Protein AF-A0A7U6QQ75-F1 (afdb_monomer)

Nearest PDB structures (foldseek):
  2epg-assembly1_A  TM=8.448E-01  e=2.794E-03  Thermus thermophilus HB8
  8odp-assembly1_A  TM=7.447E-01  e=1.081E-02  Homo sapiens
  9fi8-assembly1_HI  TM=2.737E-01  e=7.243E+00  Toxoplasma gondii

Radius of gyration: 19.22 Å; Cα contacts (8 Å, |Δi|>4): 187; chains: 1; bounding box: 43×32×54 Å

Mean predicted aligned error: 10.41 Å

Foldseek 3Di:
DDFDDWPCPPPPAFAIETEPDPDADPQLVVLLVVLRRDPQFPHYKYAYPVWYDADNHIPRIDTHGDPDDDPSVCPDFRPFDKDKDFAPDFLVNDDPDCVVVVQDDDDRDSIDIDTPGPPDDDPPDDPPPDDD

Solvent-accessible surface area (backbone atoms only — not comparable to full-atom values): 8289 Å² total; per-residue (Å²): 136,64,77,68,41,67,45,52,82,83,47,97,68,52,40,32,34,42,22,50,41,90,73,70,52,70,68,23,55,50,42,50,56,57,58,27,56,41,86,49,51,44,88,43,36,42,33,46,65,76,39,35,71,45,78,85,29,45,41,47,56,46,79,46,54,53,102,62,82,61,70,48,67,69,47,92,62,75,77,56,48,75,49,74,46,82,51,94,54,50,52,83,76,50,70,98,69,46,79,88,45,85,79,55,80,88,63,78,53,40,54,50,71,44,71,65,47,88,68,88,68,78,80,76,80,80,80,76,78,72,92,127

Sequence (132 aa):
MSIQLTLNKSGKHGVPVKIYTSDIEQGAMQQLRNLAQLEFVHSHIAVMPDVHVGKGATVGSVIPTKSAIIPAAVGVDIGCGMNAVRLSLTASDLPDSLKRCAWWSSSKCRWVLICTSKSKQKAPRLIRSANA

pLDDT: mean 77.71, std 18.89, range [30.22, 95.06]

Structure (mmCIF, N/CA/C/O backbone):
data_AF-A0A7U6QQ75-F1
#
_entry.id   AF-A0A7U6QQ75-F1
#
loop_
_atom_site.group_PDB
_atom_site.id
_atom_site.type_symbol
_atom_site.label_atom_id
_atom_site.label_alt_id
_atom_site.label_comp_id
_atom_site.label_asym_id
_atom_site.label_entity_id
_atom_site.label_seq_id
_atom_site.pdbx_PDB_ins_code
_atom_site.Cartn_x
_atom_site.Cartn_y
_atom_site.Cartn_z
_atom_site.occupancy
_atom_site.B_iso_or_equiv
_atom_site.auth_seq_id
_atom_site.auth_comp_id
_atom_site.auth_asym_id
_atom_site.auth_atom_id
_atom_site.pdbx_PDB_model_num
ATOM 1 N N . MET A 1 1 ? 7.331 -12.606 2.507 1.00 60.53 1 MET A N 1
ATOM 2 C CA . MET A 1 1 ? 7.641 -11.507 3.448 1.00 60.53 1 MET A CA 1
ATOM 3 C C . MET A 1 1 ? 6.817 -11.718 4.706 1.00 60.53 1 MET A C 1
ATOM 5 O O . MET A 1 1 ? 5.603 -11.840 4.596 1.00 60.53 1 MET A O 1
ATOM 9 N N . SER A 1 2 ? 7.460 -11.849 5.865 1.00 82.94 2 SER A N 1
ATOM 10 C CA . SER A 1 2 ? 6.781 -11.935 7.163 1.00 82.94 2 SER A CA 1
ATOM 11 C C . SER A 1 2 ? 6.422 -10.539 7.679 1.00 82.94 2 SER A C 1
ATOM 13 O O . SER A 1 2 ? 7.012 -9.542 7.264 1.00 82.94 2 SER A O 1
ATOM 15 N N . ILE A 1 3 ? 5.440 -10.464 8.580 1.00 87.06 3 ILE A N 1
ATOM 16 C CA . ILE A 1 3 ? 5.144 -9.233 9.321 1.00 87.06 3 ILE A CA 1
ATOM 17 C C . ILE A 1 3 ? 6.303 -9.000 10.291 1.00 87.06 3 ILE A C 1
ATOM 19 O O . ILE A 1 3 ? 6.622 -9.889 11.079 1.00 87.06 3 ILE A O 1
ATOM 23 N N . GLN A 1 4 ? 6.917 -7.822 10.231 1.00 89.06 4 GLN A N 1
ATOM 24 C CA . GLN A 1 4 ? 8.044 -7.462 11.091 1.00 89.06 4 GLN A CA 1
ATOM 25 C C . GLN A 1 4 ? 7.600 -6.649 12.306 1.00 89.06 4 GLN A C 1
ATOM 27 O O . GLN A 1 4 ? 8.098 -6.859 13.408 1.00 89.06 4 GLN A O 1
ATOM 32 N N . LEU A 1 5 ? 6.620 -5.761 12.126 1.00 89.19 5 LEU A N 1
ATOM 33 C CA . LEU A 1 5 ? 6.103 -4.900 13.185 1.00 89.19 5 LEU A CA 1
ATOM 34 C C . LEU A 1 5 ? 4.573 -4.861 13.136 1.00 89.19 5 LEU A C 1
ATOM 36 O O . LEU A 1 5 ? 3.958 -4.926 12.073 1.00 89.19 5 LEU A O 1
ATOM 40 N N . THR A 1 6 ? 3.932 -4.781 14.301 1.00 90.50 6 THR A N 1
ATOM 41 C CA . THR A 1 6 ? 2.483 -4.572 14.396 1.00 90.50 6 THR A CA 1
ATOM 42 C C . THR A 1 6 ? 2.184 -3.438 15.362 1.00 90.50 6 THR A C 1
ATOM 44 O O . THR A 1 6 ? 2.518 -3.536 16.542 1.00 90.50 6 THR A O 1
ATOM 47 N N . LEU A 1 7 ? 1.535 -2.380 14.876 1.00 88.12 7 LEU A N 1
ATOM 48 C CA . LEU A 1 7 ? 1.023 -1.302 15.725 1.00 88.12 7 LEU A CA 1
ATOM 49 C C . LEU A 1 7 ? -0.378 -1.650 16.229 1.00 88.12 7 LEU A C 1
ATOM 51 O O . LEU A 1 7 ? -1.112 -2.389 15.573 1.00 88.12 7 LEU A O 1
ATOM 55 N N . ASN A 1 8 ? -0.744 -1.094 17.386 1.00 85.12 8 ASN A N 1
ATOM 56 C CA . ASN A 1 8 ? -2.061 -1.248 18.017 1.00 85.12 8 ASN A CA 1
ATOM 57 C C . ASN A 1 8 ? -2.485 -2.703 18.277 1.00 85.12 8 ASN A C 1
ATOM 59 O O . ASN A 1 8 ? -3.671 -3.001 18.351 1.00 85.12 8 ASN A O 1
ATOM 63 N N . LYS A 1 9 ? -1.524 -3.615 18.481 1.00 75.62 9 LYS A N 1
ATOM 64 C CA . LYS A 1 9 ? -1.798 -5.043 18.723 1.00 75.62 9 LYS A CA 1
ATOM 65 C C . LYS A 1 9 ? -2.707 -5.298 19.941 1.00 75.62 9 LYS A C 1
ATOM 67 O O . LYS A 1 9 ? -3.443 -6.276 19.942 1.00 75.62 9 LYS A O 1
ATOM 72 N N . SER A 1 10 ? -2.666 -4.403 20.932 1.00 65.81 10 SER A N 1
ATOM 73 C CA . SER A 1 10 ? -3.439 -4.471 22.186 1.00 65.81 10 SER A CA 1
ATOM 74 C C . SER A 1 10 ? -4.271 -3.204 22.443 1.00 65.81 10 SER A C 1
ATOM 76 O O . SER A 1 10 ? -4.670 -2.943 23.577 1.00 65.81 10 SER A O 1
ATOM 78 N N . GLY A 1 11 ? -4.457 -2.357 21.425 1.00 61.44 11 GLY A N 1
ATOM 79 C CA . GLY A 1 11 ? -5.132 -1.069 21.582 1.00 61.44 11 GLY A CA 1
ATOM 80 C C . GLY A 1 11 ? -6.631 -1.241 21.829 1.00 61.44 11 GLY A C 1
ATOM 81 O O . GLY A 1 11 ? -7.285 -1.993 21.116 1.00 61.44 11 GLY A O 1
ATOM 82 N N . LYS A 1 12 ? -7.187 -0.516 22.812 1.00 62.28 12 LYS A N 1
ATOM 83 C CA . LYS A 1 12 ? -8.646 -0.444 23.042 1.00 62.28 12 LYS A CA 1
ATOM 84 C C . LYS A 1 12 ? -9.399 0.238 21.889 1.00 62.28 12 LYS A C 1
ATOM 86 O O . LYS A 1 12 ? -10.595 0.019 21.740 1.00 62.28 12 LYS A O 1
ATOM 91 N N . HIS A 1 13 ? -8.703 1.060 21.098 1.00 69.44 13 HIS A N 1
ATOM 92 C CA . HIS A 1 13 ? -9.268 1.852 20.008 1.00 69.44 13 HIS A CA 1
ATOM 93 C C . HIS A 1 13 ? -8.352 1.823 18.778 1.00 69.44 13 HIS A C 1
ATOM 95 O O . HIS A 1 13 ? -7.125 1.868 18.910 1.00 69.44 13 HIS A O 1
ATOM 101 N N . GLY A 1 14 ? -8.968 1.787 17.596 1.00 83.69 14 GLY A N 1
ATOM 102 C CA . GLY A 1 14 ? -8.294 1.741 16.300 1.00 83.69 14 GLY A CA 1
ATOM 103 C C . GLY A 1 14 ? -8.008 0.327 15.786 1.00 83.69 14 GLY A C 1
ATOM 104 O O . GLY A 1 14 ? -8.099 -0.662 16.512 1.00 83.69 14 GLY A O 1
ATOM 105 N N . VAL A 1 15 ? -7.663 0.233 14.503 1.00 91.12 15 VAL A N 1
ATOM 106 C CA . VAL A 1 15 ? -7.320 -1.031 13.841 1.00 91.12 15 VAL A CA 1
ATOM 107 C C . VAL A 1 15 ? -5.826 -1.358 13.976 1.00 91.12 15 VAL A C 1
ATOM 109 O O . VAL A 1 15 ? -4.991 -0.452 14.080 1.00 91.12 15 VAL A O 1
ATOM 112 N N . PRO A 1 16 ? -5.442 -2.645 13.945 1.00 94.19 16 PRO A N 1
ATOM 113 C CA . PRO A 1 16 ? -4.039 -3.031 13.903 1.00 94.19 16 PRO A CA 1
ATOM 114 C C . PRO A 1 16 ? -3.380 -2.617 12.579 1.00 94.19 16 PRO A C 1
ATOM 116 O O . PRO A 1 16 ? -3.976 -2.722 11.504 1.00 94.19 16 PRO A O 1
ATOM 119 N N . VAL A 1 17 ? -2.114 -2.201 12.649 1.00 94.31 17 VAL A N 1
ATOM 120 C CA . VAL A 1 17 ? -1.288 -1.884 11.469 1.00 94.31 17 VAL A CA 1
ATOM 121 C C . VAL A 1 17 ? -0.201 -2.935 11.345 1.00 94.31 17 VAL A C 1
ATOM 123 O O . VAL A 1 17 ? 0.637 -3.052 12.234 1.00 94.31 17 VAL A O 1
ATOM 126 N N . LYS A 1 18 ? -0.206 -3.702 10.257 1.00 94.81 18 LYS A N 1
ATOM 127 C CA . LYS A 1 18 ? 0.784 -4.743 9.965 1.00 94.81 18 LYS A CA 1
ATOM 128 C C . LYS A 1 18 ? 1.842 -4.187 9.031 1.00 94.81 18 LYS A C 1
ATOM 130 O O . LYS A 1 18 ? 1.526 -3.771 7.919 1.00 94.81 18 LYS A O 1
ATOM 135 N N . ILE A 1 19 ? 3.091 -4.212 9.470 1.00 94.50 19 ILE A N 1
ATOM 136 C CA . ILE A 1 19 ? 4.198 -3.619 8.734 1.00 94.50 19 ILE A CA 1
ATOM 137 C C . ILE A 1 19 ? 5.204 -4.697 8.349 1.00 94.50 19 ILE A C 1
ATOM 139 O O . ILE A 1 19 ? 5.613 -5.517 9.174 1.00 94.50 19 ILE A O 1
ATOM 143 N N . TYR A 1 20 ? 5.577 -4.698 7.071 1.00 94.06 20 TYR A N 1
ATOM 144 C CA . TYR A 1 20 ? 6.422 -5.715 6.444 1.00 94.06 20 TYR A CA 1
ATOM 145 C C . TYR A 1 20 ? 7.892 -5.280 6.306 1.00 94.06 20 TYR A C 1
ATOM 147 O O . TYR A 1 20 ? 8.659 -5.929 5.599 1.00 94.06 20 TYR A O 1
ATOM 155 N N . THR A 1 21 ? 8.289 -4.198 6.981 1.00 91.81 21 THR A N 1
ATOM 156 C CA . THR A 1 21 ? 9.660 -3.667 7.019 1.00 91.81 21 THR A CA 1
ATOM 157 C C . THR A 1 21 ? 10.031 -3.200 8.426 1.00 91.81 21 THR A C 1
ATOM 159 O O . THR A 1 21 ? 9.153 -2.941 9.252 1.00 91.81 21 THR A O 1
ATOM 162 N N . SER A 1 22 ? 11.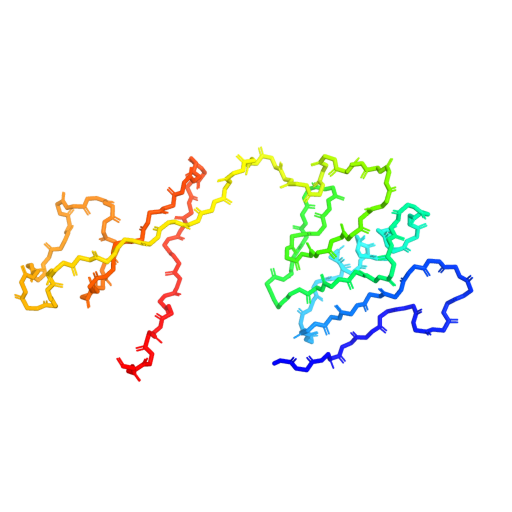330 -3.096 8.689 1.00 88.25 22 SER A N 1
ATOM 163 C CA . SER A 1 22 ? 11.911 -2.589 9.931 1.00 88.25 22 SER A CA 1
ATOM 164 C C . SER A 1 22 ? 12.321 -1.124 9.824 1.00 88.25 22 SER A C 1
ATOM 166 O O . SER A 1 22 ? 12.474 -0.462 10.846 1.00 88.25 22 SER A O 1
ATOM 168 N N . ASP A 1 23 ? 12.522 -0.633 8.601 1.00 90.06 23 ASP A N 1
ATOM 169 C CA . ASP A 1 23 ? 12.990 0.723 8.328 1.00 90.06 23 ASP A CA 1
ATOM 170 C C . ASP A 1 23 ? 11.810 1.612 7.933 1.00 90.06 23 ASP A C 1
ATOM 172 O O . ASP A 1 23 ? 11.188 1.405 6.889 1.00 90.06 23 ASP A O 1
ATOM 176 N N . ILE A 1 24 ? 11.442 2.538 8.821 1.00 90.50 24 ILE A N 1
ATOM 177 C CA . ILE A 1 24 ? 10.300 3.436 8.645 1.00 90.50 24 ILE A CA 1
ATOM 178 C C . ILE A 1 24 ? 10.640 4.794 9.245 1.00 90.50 24 ILE A C 1
ATOM 180 O O . ILE A 1 24 ? 11.025 4.911 10.410 1.00 90.50 24 ILE A O 1
ATOM 184 N N . GLU A 1 25 ? 10.406 5.843 8.466 1.00 91.69 25 GLU A N 1
ATOM 185 C CA . GLU A 1 25 ? 10.542 7.219 8.922 1.00 91.69 25 GLU A CA 1
ATOM 186 C C . GLU A 1 25 ? 9.500 7.574 10.001 1.00 91.69 25 GLU A C 1
ATOM 188 O O . GLU A 1 25 ? 8.330 7.181 9.936 1.00 91.69 25 GLU A O 1
ATOM 193 N N . GLN A 1 26 ? 9.893 8.394 10.980 1.00 91.06 26 GLN A N 1
ATOM 194 C CA . GLN A 1 26 ? 9.005 8.824 12.068 1.00 91.06 26 GLN A CA 1
ATOM 195 C C . GLN A 1 26 ? 7.730 9.524 11.566 1.00 91.06 26 GLN A C 1
ATOM 197 O O . GLN A 1 26 ? 6.648 9.290 12.110 1.00 91.06 26 GLN A O 1
ATOM 202 N N . GLY A 1 27 ? 7.830 10.337 10.508 1.00 92.69 27 GLY A N 1
ATOM 203 C CA . GLY A 1 27 ? 6.670 11.003 9.911 1.00 92.69 27 GLY A CA 1
ATOM 204 C C . GLY A 1 27 ? 5.650 10.008 9.350 1.00 92.69 27 GLY A C 1
ATOM 205 O O . GLY A 1 27 ? 4.446 10.155 9.575 1.00 92.69 27 GLY A O 1
ATOM 206 N N . ALA A 1 28 ? 6.125 8.947 8.690 1.00 92.88 28 ALA A N 1
ATOM 207 C CA . ALA A 1 28 ? 5.269 7.899 8.145 1.00 92.88 28 ALA A CA 1
ATOM 208 C C . ALA A 1 28 ? 4.601 7.105 9.278 1.00 92.88 28 ALA A C 1
ATOM 210 O O . ALA A 1 28 ? 3.403 6.833 9.235 1.00 92.88 28 ALA A O 1
ATOM 211 N N . MET A 1 29 ? 5.342 6.825 10.354 1.00 92.56 29 MET A N 1
ATOM 212 C CA . MET A 1 29 ? 4.792 6.187 11.554 1.00 92.56 29 MET A CA 1
ATOM 213 C C . MET A 1 29 ? 3.656 6.996 12.184 1.00 92.56 29 MET A C 1
ATOM 215 O O . MET A 1 29 ? 2.660 6.416 12.617 1.00 92.56 29 MET A O 1
ATOM 219 N N . GLN A 1 30 ? 3.774 8.325 12.241 1.00 92.75 30 GLN A N 1
ATOM 220 C CA . GLN A 1 30 ? 2.706 9.170 12.774 1.00 92.75 30 GLN A CA 1
ATOM 221 C C . GLN A 1 30 ? 1.461 9.148 11.881 1.00 92.75 30 GLN A C 1
ATOM 223 O O . GLN A 1 30 ? 0.349 8.997 12.386 1.00 92.75 30 GLN A O 1
ATOM 228 N N . GLN A 1 31 ? 1.637 9.236 10.561 1.00 93.25 31 GLN A N 1
ATOM 229 C CA . GLN A 1 31 ? 0.532 9.130 9.607 1.00 93.25 31 GLN A CA 1
ATOM 230 C C . GLN A 1 31 ? -0.202 7.785 9.733 1.00 93.25 31 GLN A C 1
ATOM 232 O O . GLN A 1 31 ? -1.431 7.765 9.780 1.00 93.25 31 GLN A O 1
ATOM 237 N N . LEU A 1 32 ? 0.529 6.675 9.886 1.00 92.94 32 LEU A N 1
ATOM 238 C CA . LEU A 1 32 ? -0.057 5.348 10.106 1.00 92.94 32 LEU A CA 1
ATOM 239 C C . LEU A 1 32 ? -0.860 5.262 11.408 1.00 92.94 32 LEU A C 1
ATOM 241 O O . LEU A 1 32 ? -1.935 4.666 11.420 1.00 92.94 32 LEU A O 1
ATOM 245 N N . ARG A 1 33 ? -0.370 5.867 12.499 1.00 91.81 33 ARG A N 1
ATOM 246 C CA . ARG A 1 33 ? -1.107 5.917 13.773 1.00 91.81 33 ARG A CA 1
ATOM 247 C C . ARG A 1 33 ? -2.412 6.695 13.642 1.00 91.81 33 ARG A C 1
ATOM 249 O O . ARG A 1 33 ? -3.429 6.227 14.139 1.00 91.81 33 ARG A O 1
ATOM 256 N N . ASN A 1 34 ? -2.388 7.831 12.949 1.00 91.75 34 ASN A N 1
ATOM 257 C CA . ASN A 1 34 ? -3.582 8.642 12.719 1.00 91.75 34 ASN A CA 1
ATOM 258 C C . ASN A 1 34 ? -4.605 7.884 11.856 1.00 91.75 34 ASN A C 1
ATOM 260 O O . ASN A 1 34 ? -5.784 7.837 12.192 1.00 91.75 34 ASN A O 1
ATOM 264 N N . LEU A 1 35 ? -4.150 7.234 10.779 1.00 91.38 35 LEU A N 1
ATOM 265 C CA . LEU A 1 35 ? -5.009 6.423 9.909 1.00 91.38 35 LEU A CA 1
ATOM 266 C C . LEU A 1 35 ? -5.641 5.244 10.652 1.00 91.38 35 LEU A C 1
ATOM 268 O O . LEU A 1 35 ? -6.809 4.935 10.438 1.00 91.38 35 LEU A O 1
ATOM 272 N N . ALA A 1 36 ? -4.892 4.605 11.550 1.00 92.62 36 ALA A N 1
ATOM 273 C CA . ALA A 1 36 ? -5.382 3.479 12.335 1.00 92.62 36 ALA A CA 1
ATOM 274 C C . ALA A 1 36 ? -6.514 3.850 13.307 1.00 92.62 36 ALA A C 1
ATOM 276 O O . ALA A 1 36 ? -7.233 2.959 13.750 1.00 92.62 36 ALA A O 1
ATOM 277 N N . GLN A 1 37 ? -6.675 5.131 13.649 1.00 91.44 37 GLN A N 1
ATOM 278 C CA . GLN A 1 37 ? -7.728 5.617 14.548 1.00 91.44 37 GLN A CA 1
ATOM 279 C C . GLN A 1 37 ? -9.056 5.906 13.833 1.00 91.44 37 GLN A C 1
ATOM 281 O O . GLN A 1 37 ? -10.058 6.145 14.499 1.00 91.44 37 GLN A O 1
ATOM 286 N N . LEU A 1 38 ? -9.084 5.887 12.499 1.00 90.44 38 LEU A N 1
ATOM 287 C CA . LEU A 1 38 ? -10.292 6.168 11.728 1.00 90.44 38 LEU A CA 1
ATOM 288 C C . LEU A 1 38 ? -11.306 5.019 11.853 1.00 90.44 38 LEU A C 1
ATOM 290 O O . LEU A 1 38 ? -10.995 3.866 11.557 1.00 90.44 38 LEU A O 1
ATOM 294 N N . GLU A 1 39 ? -12.541 5.345 12.235 1.00 88.25 39 GLU A N 1
ATOM 295 C CA . GLU A 1 39 ? -13.589 4.359 12.555 1.00 88.25 39 GLU A CA 1
ATOM 296 C C . GLU A 1 39 ? -14.071 3.546 11.345 1.00 88.25 39 GLU A C 1
ATOM 298 O O . GLU A 1 39 ? -14.508 2.405 11.480 1.00 88.25 39 GLU A O 1
ATOM 303 N N . PHE A 1 40 ? -13.972 4.116 10.145 1.00 91.19 40 PHE A N 1
ATOM 304 C CA . PHE A 1 40 ? -14.391 3.466 8.903 1.00 91.19 40 PHE A CA 1
ATOM 305 C C . PHE A 1 40 ? -13.302 2.578 8.281 1.00 91.19 40 PHE A C 1
ATOM 307 O O . PHE A 1 40 ? -13.532 1.982 7.224 1.00 91.19 40 PHE A O 1
ATOM 314 N N . VAL A 1 41 ? -12.119 2.474 8.900 1.00 91.81 41 VAL A N 1
ATOM 315 C CA . VAL A 1 41 ? -11.074 1.535 8.472 1.00 91.81 41 VAL A CA 1
ATOM 316 C C . VAL A 1 41 ? -11.411 0.139 8.986 1.00 91.81 41 VAL A C 1
ATOM 318 O O . VAL A 1 41 ? -11.764 -0.063 10.143 1.00 91.81 41 VAL A O 1
ATOM 321 N N . HIS A 1 42 ? -11.313 -0.856 8.110 1.00 90.75 42 HIS A N 1
ATOM 322 C CA . HIS A 1 42 ? -11.808 -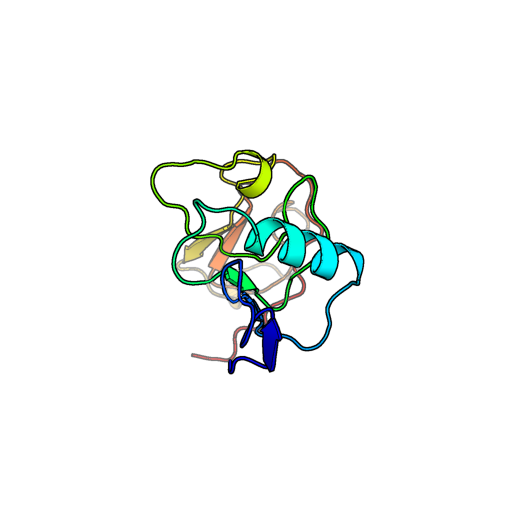2.199 8.368 1.00 90.75 42 HIS A CA 1
ATOM 323 C C . HIS A 1 42 ? -10.685 -3.229 8.520 1.00 90.75 42 HIS A C 1
ATOM 325 O O . HIS A 1 42 ? -9.799 -3.322 7.684 1.00 90.75 42 HIS A O 1
ATOM 331 N N . SER A 1 43 ? -10.780 -4.115 9.514 1.00 91.31 43 SER A N 1
ATOM 332 C CA . SER A 1 43 ? -9.835 -5.219 9.756 1.00 91.31 43 SER A CA 1
ATOM 333 C C . SER A 1 43 ? -8.423 -4.781 10.164 1.00 91.31 43 SER A C 1
ATOM 335 O O . SER A 1 43 ? -8.059 -4.969 11.320 1.00 91.31 43 SER A O 1
ATOM 337 N N . HIS A 1 44 ? -7.606 -4.268 9.241 1.00 92.81 44 HIS A N 1
ATOM 338 C CA . HIS A 1 44 ? -6.220 -3.868 9.497 1.00 92.81 44 HIS A CA 1
ATOM 339 C C . HIS A 1 44 ? -5.643 -3.046 8.341 1.00 92.81 44 HIS A C 1
ATOM 341 O O . HIS A 1 44 ? -6.047 -3.215 7.195 1.00 92.81 44 HIS A O 1
ATOM 347 N N . ILE A 1 45 ? -4.637 -2.223 8.632 1.00 94.06 45 ILE A N 1
ATOM 348 C CA . ILE A 1 45 ? -3.827 -1.537 7.614 1.00 94.06 45 ILE A CA 1
ATOM 349 C C . ILE A 1 45 ? -2.598 -2.399 7.314 1.00 94.06 45 ILE A C 1
ATOM 351 O O . ILE A 1 45 ? -1.984 -2.932 8.241 1.00 94.06 45 ILE A O 1
ATOM 355 N N . ALA A 1 46 ? -2.224 -2.539 6.042 1.00 95.06 46 ALA A N 1
ATOM 356 C CA . ALA A 1 46 ? -0.990 -3.215 5.636 1.00 95.06 46 ALA A CA 1
ATOM 357 C C . ALA A 1 46 ? 0.018 -2.206 5.074 1.00 95.06 46 ALA A C 1
ATOM 359 O O . ALA A 1 46 ? -0.352 -1.326 4.303 1.00 95.06 46 ALA A O 1
ATOM 360 N N . VAL A 1 47 ? 1.287 -2.325 5.461 1.00 95.06 47 VAL A N 1
ATOM 361 C CA . VAL A 1 47 ? 2.342 -1.359 5.116 1.00 95.06 47 VAL A CA 1
ATOM 362 C C . VAL A 1 47 ? 3.503 -2.068 4.433 1.00 95.06 47 VAL A C 1
ATOM 364 O O . VAL A 1 47 ? 4.167 -2.914 5.037 1.00 95.06 47 VAL A O 1
ATOM 367 N N . MET A 1 48 ? 3.728 -1.724 3.170 1.00 94.38 48 MET A N 1
ATOM 368 C CA . MET A 1 48 ? 4.781 -2.279 2.329 1.00 94.38 48 MET A CA 1
ATOM 369 C C . MET A 1 48 ? 6.169 -1.707 2.685 1.00 94.38 48 MET A C 1
ATOM 371 O O . MET A 1 48 ? 6.267 -0.684 3.363 1.00 94.38 48 MET A O 1
ATOM 375 N N . PRO A 1 49 ? 7.263 -2.367 2.257 1.00 92.25 49 PRO A N 1
ATOM 376 C CA . PRO A 1 49 ? 8.627 -1.928 2.556 1.00 92.25 49 PRO A CA 1
ATOM 377 C C . PRO A 1 49 ? 9.063 -0.598 1.941 1.00 92.25 49 PRO A C 1
ATOM 379 O O . PRO A 1 49 ? 10.051 -0.031 2.386 1.00 92.25 49 PRO A O 1
ATOM 382 N N . ASP A 1 50 ? 8.355 -0.108 0.929 1.00 91.50 50 ASP A N 1
ATOM 383 C CA . ASP A 1 50 ? 8.582 1.183 0.274 1.00 91.50 50 ASP A CA 1
ATOM 384 C C . ASP A 1 50 ? 7.858 2.347 0.977 1.00 91.50 50 ASP A C 1
ATOM 386 O O . ASP A 1 50 ? 7.724 3.439 0.414 1.00 91.50 50 ASP A O 1
ATOM 390 N N . VAL A 1 51 ? 7.390 2.123 2.210 1.00 92.75 51 VAL A N 1
ATOM 391 C CA . VAL A 1 51 ? 6.661 3.114 2.997 1.00 92.75 51 VAL A CA 1
ATOM 392 C C . VAL A 1 51 ? 7.485 4.375 3.237 1.00 92.75 51 VAL A C 1
ATOM 394 O O . VAL A 1 51 ? 8.630 4.336 3.680 1.00 92.75 51 VAL A O 1
ATOM 397 N N . HIS A 1 52 ? 6.862 5.518 2.983 1.00 93.56 52 HIS A N 1
ATOM 398 C CA . HIS A 1 52 ? 7.426 6.828 3.277 1.00 93.56 52 HIS A CA 1
ATOM 399 C C . HIS A 1 52 ? 6.313 7.855 3.485 1.00 93.56 52 HIS A C 1
ATOM 401 O O . HIS A 1 52 ? 5.128 7.597 3.235 1.00 93.56 52 HIS A O 1
ATOM 407 N N . VAL A 1 53 ? 6.700 9.033 3.975 1.00 93.12 53 VAL A N 1
ATOM 408 C CA . VAL A 1 53 ? 5.776 10.144 4.209 1.00 93.12 53 VAL A CA 1
ATOM 409 C C . VAL A 1 53 ? 5.120 10.558 2.895 1.00 93.12 53 VAL A C 1
ATOM 411 O O . VAL A 1 53 ? 5.797 10.888 1.923 1.00 93.12 53 VAL A O 1
ATOM 414 N N . GLY A 1 54 ? 3.789 10.579 2.881 1.00 88.88 54 GLY A N 1
ATOM 415 C CA . GLY A 1 54 ? 3.014 11.101 1.761 1.00 88.88 54 GLY A CA 1
ATOM 416 C C . GLY A 1 54 ? 2.288 12.398 2.102 1.00 88.88 54 GLY A C 1
ATOM 417 O O . GLY A 1 54 ? 2.305 12.888 3.235 1.00 88.88 54 GLY A O 1
ATOM 418 N N . LYS A 1 55 ? 1.619 12.976 1.103 1.00 84.62 55 LYS A N 1
ATOM 419 C CA . LYS A 1 55 ? 0.768 14.158 1.288 1.00 84.62 55 LYS A CA 1
ATOM 420 C C . LYS A 1 55 ? -0.632 13.711 1.709 1.00 84.62 55 LYS A C 1
ATOM 422 O O . LYS A 1 55 ? -1.442 13.334 0.872 1.00 84.62 55 LYS A O 1
ATOM 427 N N . GLY A 1 56 ? -0.898 13.754 3.012 1.00 82.44 56 GLY A N 1
ATOM 428 C CA . GLY A 1 56 ? -2.189 13.404 3.616 1.00 82.44 56 GLY A CA 1
ATOM 429 C C . GLY A 1 56 ? -2.269 11.957 4.110 1.00 82.44 56 GLY A C 1
ATOM 430 O O . GLY A 1 56 ? -2.638 11.743 5.260 1.00 82.44 56 GLY A O 1
ATOM 431 N N . ALA A 1 57 ? -1.862 10.984 3.296 1.00 87.69 57 ALA A N 1
ATOM 432 C CA . ALA A 1 57 ? -1.749 9.577 3.690 1.00 87.69 57 ALA A CA 1
ATOM 433 C C . ALA A 1 57 ? -0.339 9.033 3.417 1.00 87.69 57 ALA A C 1
ATOM 435 O O . ALA A 1 57 ? 0.383 9.579 2.584 1.00 87.69 57 ALA A O 1
ATOM 436 N N . THR A 1 58 ? 0.046 7.951 4.098 1.00 92.00 58 THR A N 1
ATOM 437 C CA . THR A 1 58 ? 1.324 7.264 3.859 1.00 92.00 58 THR A CA 1
ATOM 438 C C . THR A 1 58 ? 1.360 6.584 2.496 1.00 92.00 58 THR A C 1
ATOM 440 O O . THR A 1 58 ? 0.461 5.808 2.161 1.00 92.00 58 THR A O 1
ATOM 443 N N . VAL A 1 59 ? 2.439 6.801 1.743 1.00 91.88 59 VAL A N 1
ATOM 444 C CA . VAL A 1 59 ? 2.711 6.037 0.516 1.00 91.88 59 VAL A CA 1
ATOM 445 C C . VAL A 1 59 ? 3.164 4.627 0.900 1.00 91.88 59 VAL A C 1
ATOM 447 O O . VAL A 1 59 ? 3.767 4.445 1.955 1.00 91.88 59 VAL A O 1
ATOM 450 N N . GLY A 1 60 ? 2.842 3.623 0.080 1.00 91.19 60 GLY A N 1
ATOM 451 C CA . GLY A 1 60 ? 3.175 2.225 0.378 1.00 91.19 60 GLY A CA 1
ATOM 452 C C . GLY A 1 60 ? 2.272 1.599 1.447 1.00 91.19 60 GLY A C 1
ATOM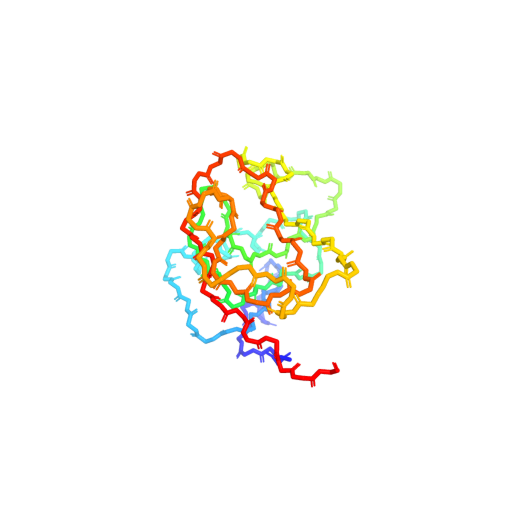 453 O O . GLY A 1 60 ? 2.681 0.674 2.145 1.00 91.19 60 GLY A O 1
ATOM 454 N N . SER A 1 61 ? 1.041 2.098 1.618 1.00 93.06 61 SER A N 1
ATOM 455 C CA . SER A 1 61 ? 0.070 1.543 2.569 1.00 93.06 61 SER A CA 1
ATOM 456 C C . SER A 1 61 ? -1.239 1.123 1.898 1.00 93.06 61 SER A C 1
ATOM 458 O O . SER A 1 61 ? -1.687 1.734 0.931 1.00 93.06 61 SER A O 1
ATOM 460 N N . VAL A 1 62 ? -1.850 0.057 2.415 1.00 94.50 62 VAL A N 1
ATOM 461 C CA . VAL A 1 62 ? -3.156 -0.467 2.001 1.00 94.50 62 VAL A CA 1
ATOM 462 C C . VAL A 1 62 ? -4.139 -0.222 3.135 1.00 94.50 62 VAL A C 1
ATOM 464 O O . VAL A 1 62 ? -3.989 -0.774 4.229 1.00 94.50 62 VAL A O 1
ATOM 467 N N . ILE A 1 63 ? -5.142 0.610 2.861 1.00 94.50 63 ILE A N 1
ATOM 468 C CA . ILE A 1 63 ? -6.125 1.081 3.838 1.00 94.50 63 ILE A CA 1
ATOM 469 C C . ILE A 1 63 ? -7.510 0.594 3.392 1.00 94.50 63 ILE A C 1
ATOM 471 O O . ILE A 1 63 ? -8.157 1.240 2.568 1.00 94.50 63 ILE A O 1
ATOM 475 N N . PRO A 1 64 ? -7.976 -0.560 3.888 1.00 93.69 64 PRO A N 1
ATOM 476 C CA . PRO A 1 64 ? -9.331 -1.027 3.620 1.00 93.69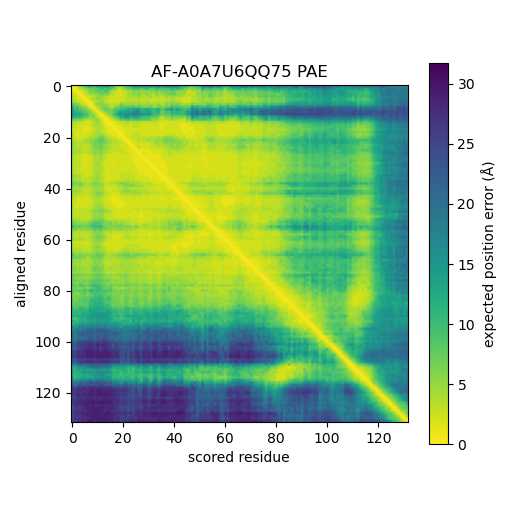 64 PRO A CA 1
ATOM 477 C C . PRO A 1 64 ? -10.355 -0.169 4.369 1.00 93.69 64 PRO A C 1
ATOM 479 O O . PRO A 1 64 ? -10.310 -0.069 5.594 1.00 93.69 64 PRO A O 1
ATOM 482 N N . THR A 1 65 ? -11.313 0.414 3.654 1.00 94.00 65 THR A N 1
ATOM 483 C CA . THR A 1 65 ? -12.404 1.203 4.240 1.00 94.00 65 THR A CA 1
ATOM 484 C C . THR A 1 65 ? -13.763 0.553 3.985 1.00 94.00 65 THR A C 1
ATOM 486 O O . THR A 1 65 ? -13.959 -0.153 2.996 1.00 94.00 65 THR A O 1
ATOM 489 N N . LYS A 1 66 ? -14.722 0.780 4.887 1.00 93.94 66 LYS A N 1
ATOM 490 C CA . LYS A 1 66 ? -16.137 0.425 4.703 1.00 93.94 66 LYS A CA 1
ATOM 491 C C . LYS A 1 66 ? -16.963 1.699 4.577 1.00 93.94 66 LYS A C 1
ATOM 493 O O . LYS A 1 66 ? -16.873 2.568 5.436 1.00 93.94 66 LYS A O 1
ATOM 498 N N . SER A 1 67 ? -17.763 1.796 3.516 1.00 92.44 67 SER A N 1
ATOM 499 C CA . SER A 1 67 ? -18.708 2.904 3.283 1.00 92.44 67 SER A CA 1
ATOM 500 C C . SER A 1 67 ? -18.089 4.313 3.274 1.00 92.44 67 SER A C 1
ATOM 502 O O . SER A 1 67 ? -18.799 5.297 3.454 1.00 92.44 67 SER A O 1
ATOM 504 N N . ALA A 1 68 ? -16.777 4.424 3.055 1.00 93.25 68 ALA A N 1
ATOM 505 C CA . ALA A 1 68 ? -16.051 5.689 3.032 1.00 93.25 68 ALA A CA 1
ATOM 506 C C . ALA A 1 68 ? -14.904 5.637 2.018 1.00 93.25 68 ALA A C 1
ATOM 508 O O . ALA A 1 68 ? -14.290 4.588 1.812 1.00 93.25 68 ALA A O 1
ATOM 509 N N . ILE A 1 69 ? -14.593 6.785 1.418 1.00 91.31 69 ILE A N 1
ATOM 510 C CA . ILE A 1 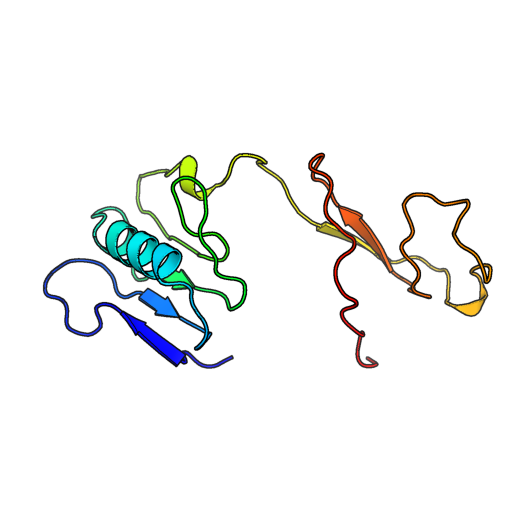69 ? -13.458 6.973 0.510 1.00 91.31 69 ILE A CA 1
ATOM 511 C C . ILE A 1 69 ? -12.553 8.047 1.113 1.00 91.31 69 ILE A C 1
ATOM 513 O O . ILE A 1 69 ? -13.039 9.068 1.591 1.00 91.31 69 ILE A O 1
ATOM 517 N N . ILE A 1 70 ? -11.237 7.827 1.070 1.00 91.00 70 ILE A N 1
ATOM 518 C CA . ILE A 1 70 ? -10.225 8.796 1.509 1.00 91.00 70 ILE A CA 1
ATOM 519 C C . ILE A 1 70 ? -9.470 9.293 0.263 1.00 91.00 70 ILE A C 1
ATOM 521 O O . ILE A 1 70 ? -8.528 8.628 -0.168 1.00 91.00 70 ILE A O 1
ATOM 525 N N . PRO A 1 71 ? -9.821 10.449 -0.335 1.00 90.50 71 PRO A N 1
ATOM 526 C CA . PRO A 1 71 ? -9.164 10.926 -1.558 1.00 90.50 71 PRO A CA 1
ATOM 527 C C . PRO A 1 71 ? -7.645 11.090 -1.409 1.00 90.50 71 PRO A C 1
ATOM 529 O O . PRO A 1 71 ? -6.884 10.717 -2.297 1.00 90.50 71 PRO A O 1
ATOM 532 N N . ALA A 1 72 ? -7.188 11.563 -0.246 1.00 88.56 72 ALA A N 1
ATOM 533 C CA . ALA A 1 72 ? -5.764 11.716 0.049 1.00 88.56 72 ALA A CA 1
ATOM 534 C C . ALA A 1 72 ? -4.992 10.382 0.086 1.00 88.56 72 ALA A C 1
ATOM 536 O O . ALA A 1 72 ? -3.784 10.382 -0.134 1.00 88.56 72 ALA A O 1
ATOM 537 N N . ALA A 1 73 ? -5.672 9.254 0.334 1.00 89.38 73 ALA A N 1
ATOM 538 C CA . ALA A 1 73 ? -5.065 7.922 0.306 1.00 89.38 73 ALA A CA 1
ATOM 539 C C . ALA A 1 73 ? -4.893 7.362 -1.112 1.00 89.38 73 ALA A C 1
ATOM 541 O O . ALA A 1 73 ? -4.057 6.488 -1.314 1.00 89.38 73 ALA A O 1
ATOM 542 N N . VAL A 1 74 ? -5.649 7.871 -2.091 1.00 90.19 74 VAL A N 1
ATOM 543 C CA . VAL A 1 74 ? -5.501 7.484 -3.506 1.00 90.19 74 VAL A CA 1
ATOM 544 C C . VAL A 1 74 ? -4.258 8.133 -4.120 1.00 90.19 74 VAL A C 1
ATOM 546 O O . VAL A 1 74 ? -3.592 7.540 -4.964 1.00 90.19 74 VAL A O 1
ATOM 549 N N . GLY A 1 75 ? -3.918 9.339 -3.662 1.00 86.38 75 GLY A N 1
ATOM 550 C CA . GLY A 1 75 ? -2.818 10.136 -4.193 1.00 86.38 75 GLY A CA 1
ATOM 551 C C . GLY A 1 75 ? -3.262 11.116 -5.280 1.00 86.38 75 GLY A C 1
ATOM 552 O O . GLY A 1 75 ? -4.390 11.094 -5.764 1.00 86.38 75 GLY A O 1
ATOM 553 N N . VAL A 1 76 ? -2.356 12.030 -5.634 1.00 86.94 76 VAL A N 1
ATOM 554 C CA . VAL A 1 76 ? -2.631 13.128 -6.581 1.00 86.94 76 VAL A CA 1
ATOM 555 C C . VAL A 1 76 ? -2.661 12.641 -8.0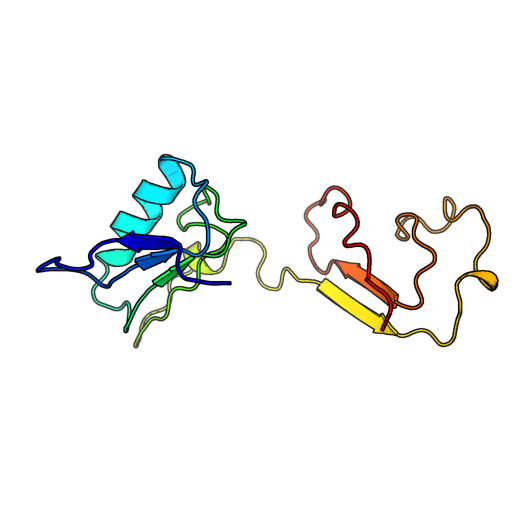35 1.00 86.94 76 VAL A C 1
ATOM 557 O O . VAL A 1 76 ? -3.399 13.182 -8.852 1.00 86.94 76 VAL A O 1
ATOM 560 N N . ASP A 1 77 ? -1.859 11.626 -8.358 1.00 87.44 77 ASP A N 1
ATOM 561 C CA . ASP A 1 77 ? -1.712 11.070 -9.707 1.00 87.44 77 ASP A CA 1
ATOM 562 C C . ASP A 1 77 ? -2.542 9.779 -9.816 1.00 87.44 77 ASP A C 1
ATOM 564 O O . ASP A 1 77 ? -2.034 8.661 -9.692 1.00 87.44 77 ASP A O 1
ATOM 568 N N . ILE A 1 78 ? -3.864 9.943 -9.935 1.00 87.44 78 ILE A N 1
ATOM 569 C CA . ILE A 1 78 ? -4.814 8.825 -9.994 1.00 87.44 78 ILE A CA 1
ATOM 570 C C . ILE A 1 78 ? -4.559 8.019 -11.272 1.00 87.44 78 ILE A C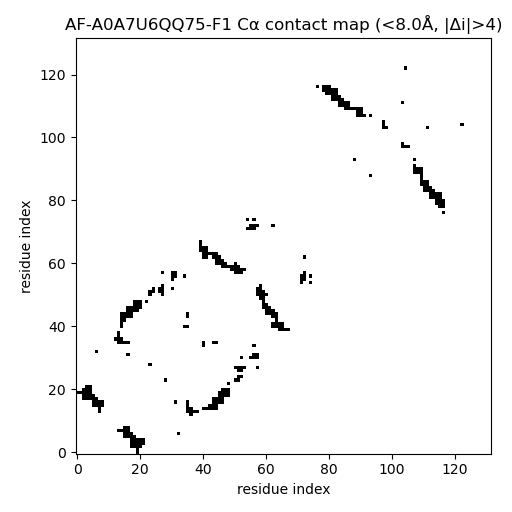 1
ATOM 572 O O . ILE A 1 78 ? -4.603 8.555 -12.377 1.00 87.44 78 ILE A O 1
ATOM 576 N N . GLY A 1 79 ? -4.322 6.715 -11.121 1.00 85.06 79 GLY A N 1
ATOM 577 C CA . GLY A 1 79 ? -3.955 5.841 -12.239 1.00 85.06 79 GLY A CA 1
ATOM 578 C C . GLY A 1 79 ? -2.454 5.816 -12.545 1.00 85.06 79 GLY A C 1
ATOM 579 O O . GLY A 1 79 ? -2.048 5.216 -13.545 1.00 85.06 79 GLY A O 1
ATOM 580 N N . CYS A 1 80 ? -1.621 6.416 -11.686 1.00 88.25 80 CYS A N 1
ATOM 581 C CA . CYS A 1 80 ? -0.182 6.179 -11.693 1.00 88.25 80 CYS A CA 1
ATOM 582 C C . CYS A 1 80 ? 0.092 4.680 -11.531 1.00 88.25 80 CYS A C 1
ATOM 584 O O . CYS A 1 80 ? -0.329 4.047 -10.563 1.00 88.25 80 CYS A O 1
ATOM 586 N N . GLY A 1 81 ? 0.816 4.112 -12.487 1.00 85.62 81 GLY A N 1
ATOM 587 C CA . GLY A 1 81 ? 1.125 2.698 -12.511 1.00 85.62 81 GLY A CA 1
ATOM 588 C C . GLY A 1 81 ? 2.115 2.357 -13.610 1.00 85.62 81 GLY A C 1
ATOM 589 O O . GLY A 1 81 ? 2.640 3.218 -14.320 1.00 85.62 81 GLY A O 1
ATOM 590 N N . MET A 1 82 ? 2.371 1.062 -13.728 1.00 86.50 82 MET A N 1
ATOM 591 C CA . MET A 1 82 ? 3.308 0.510 -14.692 1.00 86.50 82 MET A CA 1
ATOM 592 C C . MET A 1 82 ? 2.582 -0.519 -15.550 1.00 86.50 82 MET A C 1
ATOM 594 O O . MET A 1 82 ? 1.876 -1.376 -15.025 1.00 86.50 82 MET A O 1
ATOM 598 N N . ASN A 1 83 ? 2.778 -0.451 -16.863 1.00 85.31 83 ASN A N 1
ATOM 599 C CA . ASN A 1 83 ? 2.314 -1.463 -17.803 1.00 85.31 83 ASN A CA 1
ATOM 600 C C . ASN A 1 83 ? 3.526 -2.154 -18.437 1.00 85.31 83 ASN A C 1
ATOM 602 O O . ASN A 1 83 ? 4.435 -1.479 -18.918 1.00 85.31 83 ASN A O 1
ATOM 606 N N . ALA A 1 84 ? 3.552 -3.485 -18.423 1.00 84.00 84 ALA A N 1
ATOM 607 C CA . ALA A 1 84 ? 4.626 -4.279 -19.005 1.00 84.00 84 ALA A CA 1
ATOM 608 C C . ALA A 1 84 ? 4.089 -5.112 -20.174 1.00 84.00 84 ALA A C 1
ATOM 610 O O . ALA A 1 84 ? 3.232 -5.974 -19.985 1.00 84.00 84 ALA A O 1
ATOM 611 N N . VAL A 1 85 ? 4.625 -4.892 -21.376 1.00 84.56 85 VAL A N 1
ATOM 612 C CA . VAL A 1 85 ? 4.243 -5.641 -22.584 1.00 84.56 85 VAL A CA 1
ATOM 613 C C . VAL A 1 85 ? 5.383 -6.563 -23.003 1.00 84.56 85 VAL A C 1
ATOM 615 O O . VAL A 1 85 ? 6.531 -6.128 -23.125 1.00 84.56 85 VAL A O 1
ATOM 618 N N . ARG A 1 86 ? 5.067 -7.845 -23.224 1.00 83.31 86 ARG A N 1
ATOM 619 C CA . ARG A 1 86 ? 6.027 -8.839 -23.719 1.00 83.31 86 ARG A CA 1
ATOM 620 C C . ARG A 1 86 ? 6.221 -8.654 -25.215 1.00 83.31 86 ARG A C 1
ATOM 622 O O . ARG A 1 86 ? 5.263 -8.750 -25.974 1.00 83.31 86 ARG A O 1
ATOM 629 N N . LEU A 1 87 ? 7.461 -8.468 -25.638 1.00 82.00 87 LEU A N 1
ATOM 630 C CA . LEU A 1 87 ? 7.834 -8.469 -27.042 1.00 82.00 87 LEU A CA 1
ATOM 631 C C . LEU A 1 87 ? 8.274 -9.866 -27.495 1.00 82.00 87 LEU A C 1
ATOM 633 O O . LEU A 1 87 ? 8.746 -10.698 -26.710 1.00 82.00 87 LEU A O 1
ATOM 637 N N . SER A 1 88 ? 8.158 -10.107 -28.798 1.00 85.12 88 SER A N 1
ATOM 638 C CA . SER A 1 88 ? 8.793 -11.248 -29.464 1.00 85.12 88 SER A CA 1
ATOM 639 C C . SER A 1 88 ? 10.322 -11.119 -29.493 1.00 85.12 88 SER A C 1
ATOM 641 O O . SER A 1 88 ? 11.011 -12.138 -29.489 1.00 85.12 88 SER A O 1
ATOM 643 N N . LEU A 1 89 ? 10.833 -9.884 -29.438 1.00 81.00 89 LEU A N 1
ATOM 644 C CA . LEU A 1 89 ? 12.255 -9.548 -29.478 1.00 81.00 89 LEU A CA 1
ATOM 645 C C . LEU A 1 89 ? 13.034 -10.073 -28.268 1.00 81.00 89 LEU A C 1
ATOM 647 O O . LEU A 1 89 ? 12.533 -10.172 -27.143 1.00 81.00 89 LEU A O 1
ATOM 651 N N . THR A 1 90 ? 14.299 -10.378 -28.515 1.00 78.00 90 THR A N 1
ATOM 652 C CA . THR A 1 90 ? 15.277 -10.841 -27.539 1.00 78.00 90 THR A CA 1
ATOM 653 C C . THR A 1 90 ? 16.364 -9.798 -27.306 1.00 78.00 90 THR A C 1
ATOM 655 O O . THR A 1 90 ? 16.475 -8.794 -28.005 1.00 78.00 90 THR A O 1
ATOM 658 N N . ALA A 1 91 ? 17.192 -10.044 -26.292 1.00 76.38 91 ALA A N 1
ATOM 659 C CA . ALA A 1 91 ? 18.329 -9.203 -25.945 1.00 76.38 91 ALA A CA 1
ATOM 660 C C . ALA A 1 91 ? 19.302 -8.945 -27.113 1.00 76.38 91 ALA A C 1
ATOM 662 O O . ALA A 1 91 ? 19.936 -7.893 -27.137 1.00 76.38 91 ALA A O 1
ATOM 663 N N . SER A 1 92 ? 19.447 -9.905 -28.032 1.00 79.00 92 SER A N 1
ATOM 664 C CA . SER A 1 92 ? 20.338 -9.829 -29.197 1.00 79.00 92 SER A CA 1
ATOM 665 C C . SER A 1 92 ? 19.748 -9.051 -30.369 1.00 79.00 92 SER A C 1
ATOM 667 O O . SER A 1 92 ? 20.503 -8.566 -31.201 1.00 79.00 92 SER A O 1
ATOM 669 N N . ASP A 1 93 ? 18.423 -8.901 -30.417 1.00 79.44 93 ASP A N 1
ATOM 670 C CA . ASP A 1 93 ? 17.738 -8.145 -31.475 1.00 79.44 93 ASP A CA 1
ATOM 671 C C . ASP A 1 93 ? 17.781 -6.629 -31.215 1.00 79.44 93 ASP A C 1
ATOM 673 O O . ASP A 1 93 ? 17.359 -5.826 -32.048 1.00 79.44 93 ASP A O 1
ATOM 677 N N . LEU A 1 94 ? 18.264 -6.225 -30.035 1.00 75.88 94 LEU A N 1
ATOM 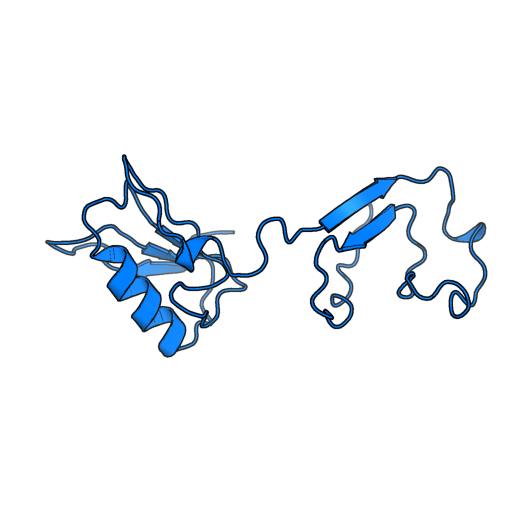678 C CA . LEU A 1 94 ? 18.345 -4.837 -29.603 1.00 75.88 94 LEU A CA 1
ATOM 679 C C . LEU A 1 94 ? 19.743 -4.264 -29.885 1.00 75.88 94 LEU A C 1
ATOM 681 O O . LEU A 1 94 ? 20.742 -4.927 -29.600 1.00 75.88 94 LEU A O 1
ATOM 685 N N . PRO A 1 95 ? 19.841 -3.015 -30.374 1.00 76.31 95 PRO A N 1
ATOM 686 C CA . PRO A 1 95 ? 21.126 -2.358 -30.577 1.00 76.31 95 PRO A CA 1
ATOM 687 C C . PRO A 1 95 ? 21.820 -2.074 -29.237 1.00 76.31 95 PRO A C 1
ATOM 689 O O . PRO A 1 95 ? 21.165 -1.815 -28.226 1.00 76.31 95 PRO A O 1
ATOM 692 N N . ASP A 1 96 ? 23.155 -2.019 -29.243 1.00 71.38 96 ASP A N 1
ATOM 693 C CA . ASP A 1 96 ? 23.962 -1.762 -28.036 1.00 71.38 96 ASP A CA 1
ATOM 694 C C . ASP A 1 96 ? 23.682 -0.396 -27.382 1.00 71.38 96 ASP A C 1
ATOM 696 O O . ASP A 1 96 ? 23.952 -0.188 -26.198 1.00 71.38 96 ASP A O 1
ATOM 700 N N . SER A 1 97 ? 23.116 0.547 -28.141 1.00 67.62 97 SER A N 1
ATOM 701 C CA . SER A 1 97 ? 22.747 1.877 -27.663 1.00 67.62 97 SER A CA 1
ATOM 702 C C . SER A 1 97 ? 21.282 2.180 -27.952 1.00 67.62 97 SER A C 1
ATOM 704 O O . SER A 1 97 ? 20.879 2.395 -29.095 1.00 67.62 97 SER A O 1
ATOM 706 N N . LEU A 1 98 ? 20.497 2.297 -26.882 1.00 67.69 98 LEU A N 1
ATOM 707 C CA . LEU A 1 98 ? 19.087 2.691 -26.927 1.00 67.69 98 LEU A CA 1
ATOM 708 C C . LEU A 1 98 ? 18.882 4.209 -26.782 1.00 67.69 98 LEU A C 1
ATOM 710 O O . LEU A 1 98 ? 17.752 4.665 -26.666 1.00 67.69 98 LEU A O 1
ATOM 714 N N . LYS A 1 99 ? 19.949 5.022 -26.839 1.00 64.56 99 LYS A N 1
ATOM 715 C CA . LYS A 1 99 ? 19.897 6.484 -26.609 1.00 64.56 99 LYS A CA 1
ATOM 716 C C . LYS A 1 99 ? 18.910 7.233 -27.516 1.00 64.56 99 LYS A C 1
ATOM 718 O O . LYS A 1 99 ? 18.432 8.297 -27.142 1.00 64.56 99 LYS A O 1
ATOM 723 N N . ARG A 1 100 ? 18.616 6.696 -28.707 1.00 59.94 100 ARG A N 1
ATOM 724 C CA . ARG A 1 100 ? 17.656 7.279 -29.663 1.00 59.94 100 ARG A CA 1
ATOM 725 C C . ARG A 1 100 ? 16.195 6.939 -29.319 1.00 59.94 100 ARG A C 1
ATOM 727 O O . ARG A 1 100 ? 15.290 7.651 -29.734 1.00 59.94 100 ARG A O 1
ATOM 734 N N . CYS A 1 101 ? 15.975 5.894 -28.520 1.00 56.31 101 CYS A N 1
ATOM 735 C CA . CYS A 1 101 ? 14.686 5.529 -27.942 1.00 56.31 101 CYS A CA 1
ATOM 736 C C . CYS A 1 101 ? 14.594 6.153 -26.543 1.00 56.31 101 CYS A C 1
ATOM 738 O O . CYS A 1 101 ? 14.891 5.500 -25.548 1.00 56.31 101 CYS A O 1
ATOM 740 N N . ALA A 1 102 ? 14.198 7.427 -26.459 1.00 49.09 102 ALA A N 1
ATOM 741 C CA . ALA A 1 102 ? 14.203 8.235 -25.228 1.00 49.09 102 ALA A CA 1
ATOM 742 C C . ALA A 1 102 ? 13.401 7.655 -24.034 1.00 49.09 102 ALA A C 1
ATOM 744 O O . ALA A 1 102 ? 13.502 8.163 -22.921 1.00 49.09 102 ALA A O 1
ATOM 745 N N . TRP A 1 103 ? 12.632 6.587 -24.257 1.00 47.78 103 TRP A N 1
ATOM 746 C CA . TRP A 1 103 ? 11.833 5.877 -23.254 1.00 47.78 103 TRP A CA 1
ATOM 747 C C . TRP A 1 103 ? 12.463 4.571 -22.761 1.00 47.78 103 TRP A C 1
ATOM 749 O O . TRP A 1 103 ? 11.979 3.978 -21.800 1.00 47.78 103 TRP A O 1
ATOM 759 N N . TRP A 1 104 ? 13.538 4.104 -23.396 1.00 45.75 104 TRP A N 1
ATOM 760 C CA . TRP A 1 104 ? 14.135 2.813 -23.085 1.00 45.75 104 TRP A CA 1
ATOM 761 C C . TRP A 1 104 ? 15.345 3.006 -22.173 1.00 45.75 104 TRP A C 1
ATOM 763 O O . TRP A 1 104 ? 16.462 3.282 -22.612 1.00 45.75 104 TRP A O 1
ATOM 773 N N . SER A 1 105 ? 15.124 2.870 -20.866 1.00 47.91 105 SER A N 1
ATOM 774 C CA . SER A 1 105 ? 16.225 2.768 -19.913 1.00 47.91 105 SER A CA 1
ATOM 775 C C . SER A 1 105 ? 16.850 1.376 -20.027 1.00 47.91 105 SER A C 1
ATOM 777 O O . SER A 1 105 ? 16.302 0.387 -19.551 1.00 47.91 105 SER A O 1
ATOM 779 N N . SER A 1 106 ? 17.969 1.329 -20.749 1.00 49.03 106 SER A N 1
ATOM 780 C CA . SER A 1 106 ? 19.093 0.394 -20.654 1.00 49.03 106 SER A CA 1
ATOM 781 C C . SER A 1 106 ? 18.839 -0.912 -19.906 1.00 49.03 106 SER A C 1
ATOM 783 O O . SER A 1 106 ? 19.371 -1.117 -18.818 1.00 49.03 106 SER A O 1
ATOM 785 N N . SER A 1 107 ? 18.083 -1.835 -20.490 1.00 51.00 107 SER A N 1
ATOM 786 C CA . SER A 1 107 ? 18.168 -3.252 -20.143 1.00 51.00 107 SER A CA 1
ATOM 787 C C . SER A 1 107 ? 17.676 -4.073 -21.319 1.00 51.00 107 SER A C 1
ATOM 789 O O . SER A 1 107 ? 16.582 -3.841 -21.827 1.00 51.00 107 SER A O 1
ATOM 791 N N . LYS A 1 108 ? 18.516 -5.016 -21.750 1.00 54.47 108 LYS A N 1
ATOM 792 C CA . LYS A 1 108 ? 18.237 -6.080 -22.718 1.00 54.47 108 LYS A CA 1
ATOM 793 C C . LYS A 1 108 ? 17.069 -6.943 -22.221 1.00 54.47 108 LYS A C 1
ATOM 795 O O . LYS A 1 108 ? 17.264 -8.038 -21.707 1.00 54.47 108 LYS A O 1
ATOM 800 N N . CYS A 1 109 ? 15.857 -6.416 -22.310 1.00 54.41 109 CYS A N 1
ATOM 801 C CA . CYS A 1 109 ? 14.665 -7.016 -21.739 1.00 54.41 109 CYS A CA 1
ATOM 802 C C . CYS A 1 109 ? 13.666 -7.306 -22.849 1.00 54.41 109 CYS A C 1
ATOM 804 O O . CYS A 1 109 ? 13.324 -6.438 -23.646 1.00 54.41 109 CYS A O 1
ATOM 806 N N . ARG A 1 110 ? 13.135 -8.529 -22.828 1.00 63.88 110 ARG A N 1
ATOM 807 C CA . ARG A 1 110 ? 11.979 -8.953 -23.629 1.00 63.88 110 ARG A CA 1
ATOM 808 C C . ARG A 1 110 ? 10.707 -8.152 -23.290 1.00 63.88 110 ARG A C 1
ATOM 810 O O . ARG A 1 110 ? 9.718 -8.234 -24.006 1.00 63.88 110 ARG A O 1
ATOM 817 N N . TRP A 1 111 ? 10.716 -7.399 -22.193 1.00 67.38 111 TRP A N 1
ATOM 818 C CA . TRP A 1 111 ? 9.587 -6.622 -21.695 1.00 67.38 111 TRP A CA 1
ATOM 819 C C . TRP A 1 111 ? 9.832 -5.126 -21.870 1.00 67.38 111 TRP A C 1
ATOM 821 O O . TRP A 1 111 ? 10.868 -4.614 -21.442 1.00 67.38 111 TRP A O 1
ATOM 831 N N . VAL A 1 112 ? 8.854 -4.430 -22.449 1.00 71.19 112 VAL A N 1
ATOM 832 C CA . VAL A 1 112 ? 8.796 -2.964 -22.445 1.00 71.19 112 VAL A CA 1
ATOM 833 C C . VAL A 1 112 ? 7.945 -2.531 -21.268 1.00 71.19 112 VAL A C 1
ATOM 835 O O . VAL A 1 112 ? 6.791 -2.939 -21.156 1.00 71.19 112 VAL A O 1
ATOM 838 N N . LEU A 1 113 ? 8.529 -1.713 -20.398 1.00 68.56 113 LEU A N 1
ATOM 839 C CA . LEU A 1 113 ? 7.886 -1.190 -19.204 1.00 68.56 113 LEU A CA 1
ATOM 840 C C . LEU A 1 113 ? 7.530 0.284 -19.427 1.00 68.56 113 LEU A C 1
ATOM 842 O O . LEU A 1 113 ? 8.414 1.117 -19.617 1.00 68.56 113 LEU A O 1
ATOM 846 N N . ILE A 1 114 ? 6.238 0.595 -19.415 1.00 73.56 114 ILE A N 1
ATOM 847 C CA . ILE A 1 114 ? 5.690 1.932 -19.645 1.00 73.56 114 ILE A CA 1
ATOM 848 C C . ILE A 1 114 ? 5.152 2.459 -18.317 1.00 73.56 114 ILE A C 1
ATOM 850 O O . ILE A 1 114 ? 4.280 1.837 -17.711 1.00 73.56 114 ILE A O 1
AT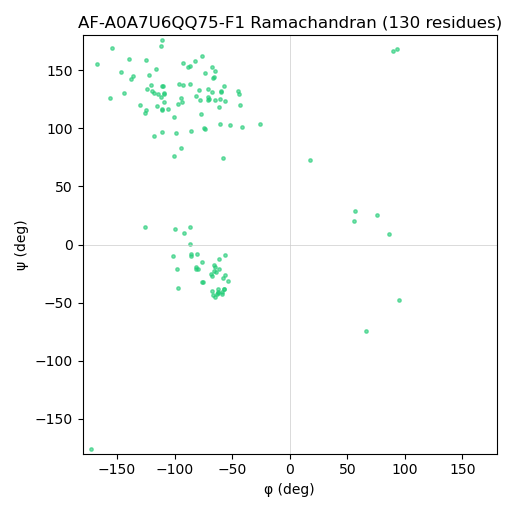OM 854 N N . CYS A 1 115 ? 5.659 3.610 -17.877 1.00 72.62 115 CYS A N 1
ATOM 855 C CA . CYS A 1 115 ? 5.072 4.354 -16.766 1.00 72.62 115 CYS A CA 1
ATOM 856 C C . CYS A 1 115 ? 3.887 5.175 -17.283 1.00 72.62 115 CYS A C 1
ATOM 858 O O . CYS A 1 115 ? 4.031 5.911 -18.260 1.00 72.62 115 CYS A O 1
ATOM 860 N N . THR A 1 116 ? 2.722 5.049 -16.649 1.00 72.75 116 THR A N 1
ATOM 861 C CA . THR A 1 116 ? 1.508 5.786 -17.042 1.00 72.75 116 THR A CA 1
ATOM 862 C C . THR A 1 116 ? 1.425 7.178 -16.417 1.00 72.75 116 THR A C 1
ATOM 864 O O . THR A 1 116 ? 0.558 7.964 -16.797 1.00 72.75 116 THR A O 1
ATOM 867 N N . SER A 1 117 ? 2.321 7.511 -15.484 1.00 65.50 117 SER A N 1
ATOM 868 C CA . SER A 1 117 ? 2.307 8.788 -14.774 1.00 65.50 117 SER A CA 1
ATOM 869 C C . SER A 1 117 ? 3.066 9.881 -15.541 1.00 65.50 117 SER A C 1
ATOM 871 O O . SER A 1 117 ? 4.149 9.664 -16.087 1.00 65.50 117 SER A O 1
ATOM 873 N N . LYS A 1 118 ? 2.503 11.100 -15.585 1.00 51.72 118 LYS A N 1
ATOM 874 C CA . LYS A 1 118 ? 3.157 12.280 -16.198 1.00 51.72 118 LYS A CA 1
ATOM 875 C C . LYS A 1 118 ? 4.263 12.869 -15.316 1.00 51.72 118 LYS A C 1
ATOM 877 O O . LYS A 1 118 ? 5.059 13.690 -15.776 1.00 51.72 118 LYS A O 1
ATOM 882 N N . SER A 1 119 ? 4.309 12.488 -14.043 1.00 45.16 119 SER A N 1
ATOM 883 C CA . SER A 1 119 ? 5.303 12.964 -13.091 1.00 45.16 119 SER A CA 1
ATOM 884 C C . SER A 1 119 ? 6.636 12.245 -13.327 1.00 45.16 119 SER A C 1
ATOM 886 O O . SER A 1 119 ? 6.754 11.044 -13.124 1.00 45.16 119 SER A O 1
ATOM 888 N N . LYS A 1 120 ? 7.647 12.990 -13.797 1.00 42.31 120 LYS A N 1
ATOM 889 C CA . LYS A 1 120 ? 9.027 12.528 -14.032 1.00 42.31 120 LYS A CA 1
ATOM 890 C C . LYS A 1 120 ? 9.521 11.614 -12.900 1.00 42.31 120 LYS A C 1
ATOM 892 O O . LYS A 1 120 ? 9.964 12.108 -11.865 1.00 42.31 120 LYS A O 1
ATOM 897 N N . GLN A 1 121 ? 9.520 10.302 -13.105 1.00 43.88 121 GLN A N 1
ATOM 898 C CA . GLN A 1 121 ? 10.207 9.382 -12.207 1.00 43.88 121 GLN A CA 1
ATOM 899 C C . GLN A 1 121 ? 11.605 9.105 -12.761 1.00 43.88 121 GLN A C 1
ATOM 901 O O . GLN A 1 121 ? 11.776 8.723 -13.919 1.00 43.88 121 GLN A O 1
ATOM 906 N N . LYS A 1 122 ? 12.624 9.327 -11.917 1.00 39.34 122 LYS A N 1
ATOM 907 C CA . LYS A 1 122 ? 13.952 8.720 -12.077 1.00 39.34 122 LYS A CA 1
ATOM 908 C C . LYS A 1 122 ? 13.745 7.244 -12.411 1.00 39.34 122 LYS A C 1
ATOM 910 O O . LYS A 1 122 ? 12.968 6.583 -11.728 1.00 39.34 122 LYS A O 1
ATOM 915 N N . ALA A 1 123 ? 14.440 6.760 -13.440 1.00 36.81 123 ALA A N 1
ATOM 916 C CA . ALA A 1 123 ? 14.380 5.366 -13.863 1.00 36.81 123 ALA A CA 1
ATOM 917 C C . ALA A 1 123 ? 14.434 4.425 -12.641 1.00 36.81 123 ALA A C 1
ATOM 919 O O . ALA A 1 123 ? 15.314 4.612 -11.788 1.00 36.81 123 ALA A O 1
ATOM 920 N N . PRO A 1 124 ? 13.510 3.452 -12.519 1.00 37.53 124 PRO A N 1
ATOM 921 C CA . PRO A 1 124 ? 13.533 2.513 -11.411 1.00 37.53 124 PRO A CA 1
ATOM 922 C C . PRO A 1 124 ? 14.877 1.784 -11.393 1.00 37.53 124 PRO A C 1
ATOM 924 O O . PRO A 1 124 ? 15.409 1.379 -12.430 1.00 37.53 124 PRO A O 1
ATOM 927 N N . ARG A 1 125 ? 15.451 1.638 -10.196 1.00 35.72 125 ARG A N 1
ATOM 928 C CA . ARG A 1 125 ? 16.661 0.845 -9.995 1.00 35.72 125 ARG A CA 1
ATOM 929 C C . ARG A 1 125 ? 16.323 -0.596 -10.390 1.00 35.72 125 ARG A C 1
ATOM 931 O O . ARG A 1 125 ? 15.424 -1.196 -9.813 1.00 35.72 125 ARG A O 1
ATOM 938 N N . LEU A 1 126 ? 17.028 -1.086 -11.408 1.00 37.06 126 LEU A N 1
ATOM 939 C CA . LEU A 1 126 ? 16.994 -2.437 -11.972 1.00 37.06 126 LEU A CA 1
ATOM 940 C C . LEU A 1 126 ? 16.539 -3.515 -10.973 1.00 37.06 126 LEU A C 1
ATOM 942 O O . LEU A 1 126 ? 17.330 -3.975 -10.149 1.00 37.06 126 LEU A O 1
ATOM 946 N N . ILE A 1 127 ? 15.295 -3.980 -11.108 1.00 33.09 127 ILE A N 1
ATOM 947 C CA . ILE A 1 127 ? 14.921 -5.306 -10.616 1.00 33.09 127 ILE A CA 1
ATOM 948 C C . ILE A 1 127 ? 15.559 -6.284 -11.600 1.00 33.09 127 ILE A C 1
ATOM 950 O O . ILE A 1 127 ? 15.072 -6.477 -12.715 1.00 33.09 127 ILE A O 1
ATOM 954 N N . ARG A 1 128 ? 16.710 -6.847 -11.217 1.00 30.22 128 ARG A N 1
ATOM 955 C CA . ARG A 1 128 ? 17.310 -7.974 -11.931 1.00 30.22 128 ARG A CA 1
ATOM 956 C C . ARG A 1 128 ? 16.309 -9.125 -11.872 1.00 30.22 128 ARG A C 1
ATOM 958 O O . ARG A 1 128 ? 16.155 -9.755 -10.832 1.00 30.22 128 ARG A O 1
ATOM 965 N N . SER A 1 129 ? 15.625 -9.364 -12.985 1.00 37.72 129 SER A N 1
ATOM 966 C CA . SER A 1 129 ? 14.931 -10.618 -13.258 1.00 37.72 129 SER A CA 1
ATOM 967 C C . SER A 1 129 ? 15.931 -11.755 -13.051 1.00 37.72 129 SER A C 1
ATOM 969 O O . SER A 1 129 ? 16.812 -11.963 -13.885 1.00 37.72 129 SER A O 1
ATOM 971 N N . ALA A 1 130 ? 15.829 -12.449 -11.917 1.00 32.28 130 ALA A N 1
ATOM 972 C CA . ALA A 1 130 ? 16.400 -13.774 -11.771 1.00 32.28 130 ALA A CA 1
ATOM 973 C C . ALA A 1 130 ? 15.753 -14.664 -12.837 1.00 32.28 130 ALA A C 1
ATOM 975 O O . ALA A 1 130 ? 14.540 -14.602 -13.031 1.00 32.28 130 ALA A O 1
ATOM 976 N N . ASN A 1 131 ? 16.589 -15.407 -13.558 1.00 33.81 131 ASN A N 1
ATOM 977 C CA . ASN A 1 131 ? 16.188 -16.356 -14.589 1.00 33.81 131 ASN A CA 1
ATOM 978 C C . ASN A 1 131 ? 14.982 -17.193 -14.135 1.00 33.81 131 ASN A C 1
ATOM 980 O O . ASN A 1 131 ? 15.077 -17.922 -13.147 1.00 33.81 131 ASN A O 1
ATOM 984 N N . ALA A 1 132 ? 13.896 -17.087 -14.894 1.00 33.78 132 ALA A N 1
ATOM 985 C CA . ALA A 1 132 ? 12.854 -18.093 -15.018 1.00 33.78 132 ALA A CA 1
ATOM 986 C C . ALA A 1 132 ? 12.769 -18.472 -16.499 1.00 33.78 132 ALA A C 1
ATOM 988 O O . ALA A 1 132 ? 12.868 -17.542 -17.339 1.00 33.78 132 ALA A O 1
#

Secondary structure (DSSP, 8-state):
----EEESTT-SSS--EEES-S---HHHHHHHHHHHT-TTB-S-EEEEEEEE--SSS-EEEE--BSS---HHHH-SSTT--EEEEE-S--TTSS-S--TTSTT--S---SEEEEE--SS-------------